Protein AF-A0A1F5H4Y9-F1 (afdb_monomer_lite)

Structure (mmCIF, N/CA/C/O backbone):
data_AF-A0A1F5H4Y9-F1
#
_entry.id   AF-A0A1F5H4Y9-F1
#
loop_
_atom_site.group_PDB
_atom_site.id
_atom_site.type_symbol
_atom_site.label_atom_id
_atom_site.label_alt_id
_atom_site.label_comp_id
_atom_site.label_asym_id
_atom_site.label_entity_id
_atom_site.label_seq_id
_atom_site.pdbx_PDB_ins_code
_atom_site.Cartn_x
_atom_site.Cartn_y
_atom_site.Cartn_z
_atom_site.occupancy
_atom_site.B_iso_or_equiv
_atom_site.auth_seq_id
_atom_site.auth_comp_id
_atom_site.auth_asym_id
_atom_site.auth_atom_id
_atom_site.pdbx_PDB_model_num
ATOM 1 N N . MET A 1 1 ? 27.893 7.176 -28.053 1.00 35.03 1 MET A N 1
ATOM 2 C CA . MET A 1 1 ? 26.696 6.355 -28.335 1.00 35.03 1 MET A CA 1
ATOM 3 C C . MET A 1 1 ? 25.864 6.287 -27.071 1.00 35.03 1 MET A C 1
ATOM 5 O O . MET A 1 1 ? 26.331 5.726 -26.088 1.00 35.03 1 MET A O 1
ATOM 9 N N . VAL A 1 2 ? 24.684 6.908 -27.063 1.00 38.12 2 VAL A N 1
ATOM 10 C CA . VAL A 1 2 ? 23.712 6.712 -25.980 1.00 38.12 2 VAL A CA 1
ATOM 11 C C . VAL A 1 2 ? 23.240 5.266 -26.112 1.00 38.12 2 VAL A C 1
ATOM 13 O O . VAL A 1 2 ? 22.696 4.911 -27.152 1.00 38.12 2 VAL A O 1
ATOM 16 N N . LYS A 1 3 ? 23.533 4.402 -25.132 1.00 47.12 3 LYS A N 1
ATOM 17 C CA . LYS A 1 3 ? 22.944 3.057 -25.096 1.00 47.12 3 LYS A CA 1
ATOM 18 C C . LYS A 1 3 ? 21.433 3.261 -25.026 1.00 47.12 3 LYS A C 1
ATOM 20 O O . LYS A 1 3 ? 20.948 3.760 -24.011 1.00 47.12 3 LYS A O 1
ATOM 25 N N . GLU A 1 4 ? 20.717 2.957 -26.107 1.00 47.41 4 GLU A N 1
ATOM 26 C CA . GLU A 1 4 ? 19.258 2.951 -26.091 1.00 47.41 4 GLU A CA 1
ATOM 27 C C . GLU A 1 4 ? 18.818 2.116 -24.892 1.00 47.41 4 GLU A C 1
ATOM 29 O O . GLU A 1 4 ? 19.220 0.963 -24.723 1.00 47.41 4 GLU A O 1
ATOM 34 N N . THR A 1 5 ? 18.077 2.746 -23.986 1.00 57.75 5 THR A N 1
ATOM 35 C CA . THR A 1 5 ? 17.540 2.046 -22.827 1.00 57.75 5 THR A CA 1
ATOM 36 C C . THR A 1 5 ? 16.576 1.003 -23.374 1.00 57.75 5 THR A C 1
ATOM 38 O O . THR A 1 5 ? 15.599 1.372 -24.023 1.00 57.75 5 THR A O 1
ATOM 41 N N . ALA A 1 6 ? 16.887 -0.284 -23.180 1.00 70.50 6 ALA A N 1
ATOM 42 C CA . ALA A 1 6 ? 16.121 -1.378 -23.768 1.00 70.50 6 ALA A CA 1
ATOM 43 C C . ALA A 1 6 ? 14.615 -1.181 -23.487 1.00 70.50 6 ALA A C 1
ATOM 45 O O . ALA A 1 6 ? 14.268 -0.835 -22.354 1.00 70.50 6 ALA A O 1
ATOM 46 N N . PRO A 1 7 ? 13.709 -1.406 -24.460 1.00 74.25 7 PRO A N 1
ATOM 47 C CA . PRO A 1 7 ? 12.269 -1.158 -24.306 1.00 74.25 7 PRO A CA 1
ATOM 48 C C . PRO A 1 7 ? 11.653 -1.743 -23.024 1.00 74.25 7 PRO A C 1
ATOM 50 O O . PRO A 1 7 ? 10.767 -1.143 -22.420 1.00 74.25 7 PRO A O 1
ATOM 53 N N . GLN A 1 8 ? 12.182 -2.873 -22.552 1.00 72.44 8 GLN A N 1
ATOM 54 C CA . GLN A 1 8 ? 11.791 -3.512 -21.293 1.00 72.44 8 GLN A CA 1
ATOM 55 C C . GLN A 1 8 ? 12.111 -2.658 -20.054 1.00 72.44 8 GLN A C 1
ATOM 57 O O . GLN A 1 8 ? 11.299 -2.573 -19.138 1.00 72.44 8 GLN A O 1
ATOM 62 N N . VAL A 1 9 ? 13.256 -1.970 -20.026 1.00 75.38 9 VAL A N 1
ATOM 63 C CA . VAL A 1 9 ? 13.649 -1.074 -18.923 1.00 75.38 9 VAL A CA 1
ATOM 64 C C . VAL A 1 9 ? 12.772 0.179 -18.895 1.00 75.38 9 VAL A C 1
ATOM 66 O O . VAL A 1 9 ? 12.435 0.671 -17.814 1.00 75.38 9 VAL A O 1
ATOM 69 N N . LEU A 1 10 ? 12.377 0.693 -20.065 1.00 79.19 10 LEU A N 1
ATOM 70 C CA . LEU A 1 10 ? 11.441 1.818 -20.169 1.00 79.19 10 LEU A CA 1
ATOM 71 C C . LEU A 1 10 ? 10.056 1.436 -19.639 1.00 79.19 10 LEU A C 1
ATOM 73 O O . LEU A 1 10 ? 9.471 2.185 -18.857 1.00 79.19 10 LEU A O 1
ATOM 77 N N . GLU A 1 11 ? 9.571 0.252 -20.004 1.00 84.19 11 GLU A N 1
ATOM 78 C CA . GLU A 1 11 ? 8.288 -0.265 -19.529 1.00 84.19 11 GLU A CA 1
ATOM 79 C C . GLU A 1 11 ? 8.300 -0.538 -18.016 1.00 84.19 11 GLU A C 1
ATOM 81 O O . GLU A 1 11 ? 7.405 -0.086 -17.302 1.00 84.19 11 GLU A O 1
ATOM 86 N N . LEU A 1 12 ? 9.353 -1.171 -17.487 1.00 82.31 12 LEU A N 1
ATOM 87 C CA . LEU A 1 12 ? 9.530 -1.350 -16.039 1.00 82.31 12 LEU A CA 1
ATOM 88 C C . LEU A 1 12 ? 9.569 -0.007 -15.301 1.00 82.31 12 LEU A C 1
ATOM 90 O O . LEU A 1 12 ? 8.911 0.161 -14.274 1.00 82.31 12 LEU A O 1
ATOM 94 N N . SER A 1 13 ? 10.278 0.982 -15.854 1.00 82.88 13 SER A N 1
ATOM 95 C CA . SER A 1 13 ? 10.327 2.337 -15.290 1.00 82.88 13 SER A CA 1
ATOM 96 C C . SER A 1 13 ? 8.949 3.006 -15.288 1.00 82.88 13 SER A C 1
ATOM 98 O O . SER A 1 13 ? 8.609 3.717 -14.341 1.00 82.88 13 SER A O 1
ATOM 100 N N . ARG A 1 14 ? 8.137 2.793 -16.331 1.00 87.56 14 ARG A N 1
ATOM 101 C CA . ARG A 1 14 ? 6.766 3.314 -16.398 1.00 87.56 14 ARG A CA 1
ATOM 102 C C . ARG A 1 14 ? 5.885 2.680 -15.324 1.00 87.56 14 ARG A C 1
ATOM 104 O O . ARG A 1 14 ? 5.224 3.411 -14.589 1.00 87.56 14 ARG A O 1
ATOM 111 N N . ARG A 1 15 ? 5.902 1.351 -15.203 1.00 90.19 15 ARG A N 1
ATOM 112 C CA . ARG A 1 15 ? 5.131 0.624 -14.180 1.00 90.19 15 ARG A CA 1
ATOM 113 C C . ARG A 1 15 ? 5.527 1.049 -12.773 1.00 90.19 15 ARG A C 1
ATOM 115 O O . ARG A 1 15 ? 4.648 1.295 -11.956 1.00 90.19 15 ARG A O 1
ATOM 122 N N . HIS A 1 16 ? 6.825 1.228 -12.523 1.00 88.19 16 HIS A N 1
ATOM 123 C CA . HIS A 1 16 ? 7.332 1.732 -11.246 1.00 88.19 16 HIS A CA 1
ATOM 124 C C . HIS A 1 16 ? 6.687 3.072 -10.879 1.00 88.19 16 HIS A C 1
ATOM 126 O O . HIS A 1 16 ? 6.111 3.203 -9.804 1.00 88.19 16 HIS A O 1
ATOM 132 N N . LYS A 1 17 ? 6.693 4.044 -11.800 1.00 88.50 17 LYS A N 1
ATOM 133 C CA . LYS A 1 17 ? 6.096 5.368 -11.561 1.00 88.50 17 LYS A CA 1
ATOM 134 C C . LYS A 1 17 ? 4.589 5.317 -11.299 1.00 88.50 17 LYS A C 1
ATOM 136 O O . LYS A 1 17 ? 4.088 6.080 -10.475 1.00 88.50 17 LYS A O 1
ATOM 141 N N . ILE A 1 18 ? 3.863 4.437 -11.988 1.00 92.69 18 ILE A N 1
ATOM 142 C CA . ILE A 1 18 ? 2.423 4.248 -11.754 1.00 92.69 18 ILE A CA 1
ATOM 143 C C . ILE A 1 18 ? 2.189 3.636 -10.364 1.00 92.69 18 ILE A C 1
ATOM 145 O O . ILE A 1 18 ? 1.307 4.091 -9.640 1.00 92.69 18 ILE A O 1
ATOM 149 N N . SER A 1 19 ? 3.014 2.677 -9.941 1.00 90.19 19 SER A N 1
ATOM 150 C CA . SER A 1 19 ? 2.947 2.105 -8.590 1.00 90.19 19 SER A CA 1
ATOM 151 C C . SER A 1 19 ? 3.276 3.134 -7.506 1.00 90.19 19 SER A C 1
ATOM 153 O O . SER A 1 19 ? 2.554 3.223 -6.516 1.00 90.19 19 SER A O 1
ATOM 155 N N . GLU A 1 20 ? 4.290 3.986 -7.703 1.00 89.31 20 GLU A N 1
ATOM 156 C CA . GLU A 1 20 ? 4.573 5.113 -6.797 1.00 89.31 20 GLU A CA 1
ATOM 157 C C . GLU A 1 20 ? 3.366 6.042 -6.661 1.00 89.31 20 GLU A C 1
ATOM 159 O O . GLU A 1 20 ? 3.024 6.484 -5.561 1.00 89.31 20 GLU A O 1
ATOM 164 N N . TYR A 1 21 ? 2.713 6.344 -7.785 1.00 93.06 21 TYR A N 1
ATOM 165 C CA . TYR A 1 21 ? 1.508 7.158 -7.807 1.00 93.06 21 TYR A CA 1
ATOM 166 C C . TYR A 1 21 ? 0.359 6.494 -7.039 1.00 93.06 21 TYR A C 1
ATOM 168 O O . TYR A 1 21 ? -0.275 7.140 -6.203 1.00 93.06 21 TYR A O 1
ATOM 176 N N . ALA A 1 22 ? 0.128 5.200 -7.260 1.00 91.94 22 ALA A N 1
ATOM 177 C CA . ALA A 1 22 ? -0.919 4.436 -6.592 1.00 91.94 22 ALA A CA 1
ATOM 178 C C . ALA A 1 22 ? -0.716 4.389 -5.068 1.00 91.94 22 ALA A C 1
ATOM 180 O O . ALA A 1 22 ? -1.654 4.660 -4.315 1.00 91.94 22 ALA A O 1
ATOM 181 N N . VAL A 1 23 ? 0.523 4.173 -4.603 1.00 89.56 23 VAL A N 1
ATOM 182 C CA . VAL A 1 23 ? 0.885 4.242 -3.175 1.00 89.56 23 VAL A CA 1
ATOM 183 C C . VAL A 1 23 ? 0.588 5.626 -2.598 1.00 89.56 23 VAL A C 1
ATOM 185 O O . VAL A 1 23 ? -0.027 5.735 -1.535 1.00 89.56 23 VAL A O 1
ATOM 188 N N . LYS A 1 24 ? 0.990 6.701 -3.290 1.00 89.81 24 LYS A N 1
ATOM 189 C CA . LYS A 1 24 ? 0.729 8.084 -2.849 1.00 89.81 24 LYS A CA 1
ATOM 190 C C . LYS A 1 24 ? -0.769 8.385 -2.785 1.00 89.81 24 LYS A C 1
ATOM 192 O O . LYS A 1 24 ? -1.221 9.019 -1.831 1.00 89.81 24 LYS A O 1
ATOM 197 N N . SER A 1 25 ? -1.533 7.909 -3.765 1.00 91.12 25 SER A N 1
ATOM 198 C CA . SER A 1 25 ? -2.986 8.069 -3.824 1.00 91.12 25 SER A CA 1
ATOM 199 C C . SER A 1 25 ? -3.680 7.341 -2.669 1.00 91.12 25 SER A C 1
ATOM 201 O O . SER A 1 25 ? -4.428 7.963 -1.912 1.00 91.12 25 SER A O 1
ATOM 203 N N . ALA A 1 26 ? -3.356 6.064 -2.443 1.00 88.75 26 ALA A N 1
ATOM 204 C CA . ALA A 1 26 ? -3.896 5.288 -1.328 1.00 88.75 26 ALA A CA 1
ATOM 205 C C . ALA A 1 26 ? -3.507 5.894 0.034 1.00 88.75 26 ALA A C 1
ATOM 207 O O . ALA A 1 26 ? -4.360 6.071 0.905 1.00 88.75 26 ALA A O 1
ATOM 208 N N . ARG A 1 27 ? -2.250 6.340 0.189 1.00 87.44 27 ARG A N 1
ATOM 209 C CA . ARG A 1 27 ? -1.792 7.092 1.370 1.00 87.44 27 ARG A CA 1
ATOM 210 C C . ARG A 1 27 ? -2.647 8.335 1.608 1.00 87.44 27 ARG A C 1
ATOM 212 O O . ARG A 1 27 ? -3.065 8.581 2.735 1.00 87.44 27 ARG A O 1
ATOM 219 N N . LYS A 1 28 ? -2.925 9.122 0.566 1.00 89.00 28 LYS A N 1
ATOM 220 C CA . LYS A 1 28 ? -3.759 10.328 0.672 1.00 89.00 28 LYS A CA 1
ATOM 221 C C . LYS A 1 28 ? -5.186 9.995 1.119 1.00 89.00 28 LYS A C 1
ATOM 223 O O . LYS A 1 28 ? -5.716 10.700 1.973 1.00 89.00 28 LYS A O 1
ATOM 228 N N . ARG A 1 29 ? -5.782 8.910 0.608 1.00 87.38 29 ARG A N 1
ATOM 229 C CA . ARG A 1 29 ? -7.109 8.435 1.047 1.00 87.38 29 ARG A CA 1
ATOM 230 C C . ARG A 1 29 ? -7.125 8.058 2.532 1.00 87.38 29 ARG A C 1
ATOM 232 O O . ARG A 1 29 ? -8.021 8.486 3.249 1.00 87.38 29 ARG A O 1
ATOM 239 N N . ILE A 1 30 ? -6.099 7.352 3.014 1.00 84.50 30 ILE A N 1
ATOM 240 C CA . ILE A 1 30 ? -5.933 7.030 4.445 1.00 84.50 30 ILE A CA 1
ATOM 241 C C . ILE A 1 30 ? -5.859 8.301 5.299 1.00 84.50 30 ILE A C 1
ATOM 243 O O . ILE A 1 30 ? -6.528 8.405 6.325 1.00 84.50 30 ILE A O 1
ATOM 247 N N . LEU A 1 31 ? -5.047 9.275 4.881 1.00 84.44 31 LEU A N 1
ATOM 248 C CA . LEU A 1 31 ? -4.860 10.521 5.628 1.00 84.44 31 LEU A CA 1
ATOM 249 C C . LEU A 1 31 ? -6.145 11.351 5.711 1.00 84.44 31 LEU A C 1
ATOM 251 O O . LEU A 1 31 ? -6.408 11.954 6.751 1.00 84.44 31 LEU A O 1
ATOM 255 N N . ASN A 1 32 ? -6.933 11.355 4.637 1.00 86.44 32 ASN A N 1
ATOM 256 C CA . ASN A 1 32 ? -8.175 12.115 4.549 1.00 86.44 32 ASN A CA 1
ATOM 257 C C . ASN A 1 32 ? -9.372 11.411 5.207 1.00 86.44 32 ASN A C 1
ATOM 259 O O . ASN A 1 32 ? -10.380 12.065 5.459 1.00 86.44 32 ASN A O 1
ATOM 263 N N . GLY A 1 33 ? -9.259 10.115 5.512 1.00 78.31 33 GLY A N 1
ATOM 264 C CA . GLY A 1 33 ? -10.391 9.294 5.931 1.00 78.31 33 GLY A CA 1
ATOM 265 C C . GLY A 1 33 ? -11.276 8.912 4.741 1.00 78.31 33 GLY A C 1
ATOM 266 O O . GLY A 1 33 ? -11.486 9.693 3.815 1.00 78.31 33 GLY A O 1
ATOM 267 N N . THR A 1 34 ? -11.763 7.677 4.741 1.00 78.06 34 THR A N 1
ATOM 268 C CA . THR A 1 34 ? -12.572 7.093 3.664 1.00 78.06 34 THR A CA 1
ATOM 269 C C . THR A 1 34 ? -13.629 6.170 4.255 1.00 78.06 34 THR A C 1
ATOM 271 O O . THR A 1 34 ? -13.392 5.575 5.309 1.00 78.06 34 THR A O 1
ATOM 274 N N . ASP A 1 35 ? -14.763 6.044 3.564 1.00 76.38 35 ASP A N 1
ATOM 275 C CA . ASP A 1 35 ? -15.892 5.196 3.965 1.00 76.38 35 ASP A CA 1
ATOM 276 C C . ASP A 1 35 ? -15.586 3.693 3.841 1.00 76.38 35 ASP A C 1
ATOM 278 O O . ASP A 1 35 ? -16.244 2.875 4.482 1.00 76.38 35 ASP A O 1
ATOM 282 N N . GLU A 1 36 ? -14.525 3.320 3.109 1.00 84.94 36 GLU A N 1
ATOM 283 C CA . GLU A 1 36 ? -14.027 1.940 3.022 1.00 84.94 36 GLU A CA 1
ATOM 284 C C . GLU A 1 36 ? -12.586 1.797 3.564 1.00 84.94 36 GLU A C 1
ATOM 286 O O . GLU A 1 36 ? -11.635 1.598 2.792 1.00 84.94 36 GLU A O 1
ATOM 291 N N . PRO A 1 37 ? -12.387 1.886 4.899 1.00 80.00 37 PRO A N 1
ATOM 292 C CA . PRO A 1 37 ? -11.073 1.818 5.542 1.00 80.00 37 PRO A CA 1
ATOM 293 C C . PRO A 1 37 ? -10.248 0.595 5.148 1.00 80.00 37 PRO A C 1
ATOM 295 O O . PRO A 1 37 ? -9.079 0.727 4.795 1.00 80.00 37 PRO A O 1
ATOM 298 N N . LEU A 1 38 ? -10.865 -0.590 5.186 1.00 80.75 38 LEU A N 1
ATOM 299 C CA . LEU A 1 38 ? -10.186 -1.857 4.923 1.00 80.75 38 LEU A CA 1
ATOM 300 C C . LEU A 1 38 ? -9.738 -1.962 3.462 1.00 80.75 38 LEU A C 1
ATOM 302 O O . LEU A 1 38 ? -8.590 -2.308 3.198 1.00 80.75 38 LEU A O 1
ATOM 306 N N . ARG A 1 39 ? -10.608 -1.605 2.508 1.00 84.38 39 ARG A N 1
ATOM 307 C CA . ARG A 1 39 ? -10.275 -1.660 1.080 1.00 84.38 39 ARG A CA 1
ATOM 308 C C . ARG A 1 39 ? -9.149 -0.695 0.727 1.00 84.38 39 ARG A C 1
ATOM 310 O O . ARG A 1 39 ? -8.154 -1.106 0.141 1.00 84.38 39 ARG A O 1
ATOM 317 N N . THR A 1 40 ? -9.265 0.563 1.153 1.00 84.31 40 THR A N 1
ATOM 318 C CA . THR A 1 40 ? -8.233 1.583 0.904 1.00 84.31 40 THR A CA 1
ATOM 319 C C . THR A 1 40 ? -6.877 1.172 1.466 1.00 84.31 40 THR A C 1
ATOM 321 O O . THR A 1 40 ? -5.821 1.521 0.934 1.00 84.31 40 THR A O 1
ATOM 324 N N . LEU A 1 41 ? -6.901 0.439 2.566 1.00 81.06 41 LEU A N 1
ATOM 325 C CA . LEU A 1 41 ? -5.696 -0.010 3.204 1.00 81.06 41 LEU A CA 1
ATOM 326 C C . LEU A 1 41 ? -5.064 -1.226 2.514 1.00 81.06 41 LEU A C 1
ATOM 328 O O . LEU A 1 41 ? -3.846 -1.261 2.339 1.00 81.06 41 LEU A O 1
ATOM 332 N N . LEU A 1 42 ? -5.879 -2.183 2.075 1.00 81.38 42 LEU A N 1
ATOM 333 C CA . LEU A 1 42 ? -5.415 -3.287 1.239 1.00 81.38 42 LEU A CA 1
ATOM 334 C C . LEU A 1 42 ? -4.796 -2.772 -0.063 1.00 81.38 42 LEU A C 1
ATOM 336 O O . LEU A 1 42 ? -3.721 -3.235 -0.437 1.00 81.38 42 LEU A O 1
ATOM 340 N N . ASP A 1 43 ? -5.404 -1.757 -0.690 1.00 84.88 43 ASP A N 1
ATOM 341 C CA . ASP A 1 43 ? -4.825 -1.065 -1.845 1.00 84.88 43 ASP A CA 1
ATOM 342 C C . ASP A 1 43 ? -3.422 -0.527 -1.520 1.00 84.88 43 ASP A C 1
ATOM 344 O O . ASP A 1 43 ? -2.476 -0.747 -2.274 1.00 84.88 43 ASP A O 1
ATOM 348 N N . TYR A 1 44 ? -3.263 0.163 -0.385 1.00 86.12 44 TYR A N 1
ATOM 349 C CA . TYR A 1 44 ? -1.974 0.721 0.023 1.00 86.12 44 TYR A CA 1
ATOM 350 C C . TYR A 1 44 ? -0.892 -0.357 0.169 1.00 86.12 44 TYR A C 1
ATOM 352 O O . TYR A 1 44 ? 0.189 -0.212 -0.408 1.00 86.12 44 TYR A O 1
ATOM 360 N N . LEU A 1 45 ? -1.177 -1.430 0.914 1.00 80.06 45 LEU A N 1
ATOM 361 C CA . LEU A 1 45 ? -0.230 -2.527 1.136 1.00 80.06 45 LEU A CA 1
ATOM 362 C C . LEU A 1 45 ? 0.129 -3.225 -0.178 1.00 80.06 45 LEU A C 1
ATOM 364 O O . LEU A 1 45 ? 1.307 -3.439 -0.472 1.00 80.06 45 LEU A O 1
ATOM 368 N N . PHE A 1 46 ? -0.883 -3.510 -0.998 1.00 82.69 46 PHE A N 1
ATOM 369 C CA . PHE A 1 46 ? -0.703 -4.135 -2.299 1.00 82.69 46 PHE A CA 1
ATOM 370 C C . PHE A 1 46 ? 0.182 -3.284 -3.217 1.00 82.69 46 PHE A C 1
ATOM 372 O O . PHE A 1 46 ? 1.195 -3.767 -3.725 1.00 82.69 46 PHE A O 1
ATOM 379 N N . TYR A 1 47 ? -0.129 -1.995 -3.380 1.00 86.25 47 TYR A N 1
ATOM 380 C CA . TYR A 1 47 ? 0.652 -1.096 -4.232 1.00 86.25 47 TYR A CA 1
ATOM 381 C C . TYR A 1 47 ? 2.080 -0.897 -3.727 1.00 86.25 47 TYR A C 1
ATOM 383 O O . TYR A 1 47 ? 3.002 -0.774 -4.537 1.00 86.25 47 TYR A O 1
ATOM 391 N N . ARG A 1 48 ? 2.289 -0.904 -2.406 1.00 81.19 48 ARG A N 1
ATOM 392 C CA . ARG A 1 48 ? 3.619 -0.764 -1.807 1.00 81.19 48 ARG A CA 1
ATOM 393 C C . ARG A 1 48 ? 4.515 -1.956 -2.128 1.00 81.19 48 ARG A C 1
ATOM 395 O O . ARG A 1 48 ? 5.670 -1.752 -2.497 1.00 81.19 48 ARG A O 1
ATOM 402 N N . LEU A 1 49 ? 3.986 -3.178 -2.070 1.00 76.56 49 LEU A N 1
ATOM 403 C CA . LEU A 1 49 ? 4.752 -4.356 -2.477 1.00 76.56 49 LEU A CA 1
ATOM 404 C C . LEU A 1 49 ? 5.024 -4.363 -3.980 1.00 76.56 49 LEU A C 1
ATOM 406 O O . LEU A 1 49 ? 6.136 -4.673 -4.404 1.00 76.56 49 LEU A O 1
ATOM 410 N N . GLN A 1 50 ? 4.031 -4.015 -4.799 1.00 81.81 50 GLN A N 1
ATOM 411 C CA . GLN A 1 50 ? 4.246 -3.959 -6.245 1.00 81.81 50 GLN A CA 1
ATOM 412 C C . GLN A 1 50 ? 5.333 -2.947 -6.610 1.00 81.81 50 GLN A C 1
ATOM 414 O O . GLN A 1 50 ? 6.184 -3.229 -7.453 1.00 81.81 50 GLN A O 1
ATOM 419 N N . LEU A 1 51 ? 5.354 -1.797 -5.932 1.00 83.69 51 LEU A N 1
ATOM 420 C CA . LEU A 1 51 ? 6.428 -0.821 -6.060 1.00 83.69 51 LEU A CA 1
ATOM 421 C C . LEU A 1 51 ? 7.793 -1.428 -5.697 1.00 83.69 51 LEU A C 1
ATOM 423 O O . LEU A 1 51 ? 8.733 -1.302 -6.479 1.00 83.69 51 LEU A O 1
ATOM 427 N N . TYR A 1 52 ? 7.882 -2.134 -4.566 1.00 77.69 52 TYR A N 1
ATOM 428 C CA . TYR A 1 52 ? 9.100 -2.827 -4.135 1.00 77.69 52 TYR A CA 1
ATOM 429 C C . TYR A 1 52 ? 9.605 -3.840 -5.178 1.00 77.69 52 TYR A C 1
ATOM 431 O O . TYR A 1 52 ? 10.759 -3.786 -5.611 1.00 77.69 52 TYR A O 1
ATOM 439 N N . SER A 1 53 ? 8.725 -4.736 -5.633 1.00 78.06 53 SER A N 1
ATOM 440 C CA . SER A 1 53 ? 9.051 -5.770 -6.622 1.00 78.06 53 SER A CA 1
ATOM 441 C C . SER A 1 53 ? 9.569 -5.163 -7.929 1.00 78.06 53 SER A C 1
ATOM 443 O O . SER A 1 53 ? 10.585 -5.603 -8.474 1.00 78.06 53 SER A O 1
ATOM 445 N N . LEU A 1 54 ? 8.924 -4.093 -8.403 1.00 81.81 54 LEU A N 1
ATOM 446 C CA . LEU A 1 54 ? 9.356 -3.375 -9.600 1.00 81.81 54 LEU A CA 1
ATOM 447 C C . LEU A 1 54 ? 10.688 -2.647 -9.408 1.00 81.81 54 LEU A C 1
ATOM 449 O O . LEU A 1 54 ? 11.493 -2.638 -10.336 1.00 81.81 54 LEU A O 1
ATOM 453 N N . ALA A 1 55 ? 10.947 -2.060 -8.237 1.00 77.69 55 ALA A N 1
ATOM 454 C CA . ALA A 1 55 ? 12.226 -1.416 -7.938 1.00 77.69 55 ALA A CA 1
ATOM 455 C C . ALA A 1 55 ? 13.382 -2.427 -7.999 1.00 77.69 55 ALA A C 1
ATOM 457 O O . ALA A 1 55 ? 14.394 -2.166 -8.652 1.00 77.69 55 ALA A O 1
ATOM 458 N N . LYS A 1 56 ? 13.196 -3.626 -7.427 1.00 76.56 56 LYS A N 1
ATOM 459 C CA . LYS A 1 56 ? 14.168 -4.731 -7.496 1.00 76.56 56 LYS A CA 1
ATOM 460 C C . LYS A 1 56 ? 14.440 -5.166 -8.938 1.00 76.56 56 LYS A C 1
ATOM 462 O O . LYS A 1 56 ? 15.599 -5.240 -9.346 1.00 76.56 56 LYS A O 1
ATOM 467 N N . GLN A 1 57 ? 13.387 -5.397 -9.726 1.00 77.56 57 GLN A N 1
ATOM 468 C CA . GLN A 1 57 ? 13.512 -5.743 -11.150 1.00 77.56 57 GLN A CA 1
ATOM 469 C C . GLN A 1 57 ? 14.220 -4.638 -11.943 1.00 77.56 57 GLN A C 1
ATOM 471 O O . GLN A 1 57 ? 15.062 -4.920 -12.794 1.00 77.56 57 GLN A O 1
ATOM 476 N N . LEU A 1 58 ? 13.918 -3.371 -11.650 1.00 74.19 58 LEU A N 1
ATOM 477 C CA . LEU A 1 58 ? 14.535 -2.230 -12.315 1.00 74.19 58 LEU A CA 1
ATOM 478 C C . LEU A 1 58 ? 16.019 -2.081 -11.954 1.00 74.19 58 LEU A C 1
ATOM 480 O O . LEU A 1 58 ? 16.820 -1.803 -12.844 1.00 74.19 58 LEU A O 1
ATOM 484 N N . GLY A 1 59 ? 16.392 -2.292 -10.689 1.00 74.75 59 GLY A N 1
ATOM 485 C CA . GLY A 1 59 ? 17.786 -2.305 -10.235 1.00 74.75 59 GLY A CA 1
ATOM 486 C C . GLY A 1 59 ? 18.597 -3.415 -10.907 1.00 74.75 59 GLY A C 1
ATOM 487 O O . GLY A 1 59 ? 19.666 -3.150 -11.456 1.00 74.75 59 GLY A O 1
ATOM 488 N N . GLN A 1 60 ? 18.037 -4.630 -10.979 1.00 75.31 60 GLN A N 1
ATOM 489 C CA . GLN A 1 60 ? 18.626 -5.751 -11.724 1.00 75.31 60 GLN A CA 1
ATOM 490 C C . GLN A 1 60 ? 18.794 -5.422 -13.213 1.00 75.31 60 GLN A C 1
ATOM 492 O O . GLN A 1 60 ? 19.859 -5.655 -13.779 1.00 75.31 60 GLN A O 1
ATOM 497 N N . ALA A 1 61 ? 17.774 -4.834 -13.843 1.00 71.75 61 ALA A N 1
ATOM 498 C CA . ALA A 1 61 ? 17.804 -4.496 -15.264 1.00 71.75 61 ALA A CA 1
ATOM 499 C C . ALA A 1 61 ? 18.736 -3.313 -15.601 1.00 71.75 61 ALA A C 1
ATOM 501 O O . ALA A 1 61 ? 19.181 -3.192 -16.742 1.00 71.75 61 ALA A O 1
ATOM 502 N N . LYS A 1 62 ? 19.034 -2.437 -14.629 1.00 70.38 62 LYS A N 1
ATOM 503 C CA . LYS A 1 62 ? 19.961 -1.298 -14.771 1.00 70.38 62 LYS A CA 1
ATOM 5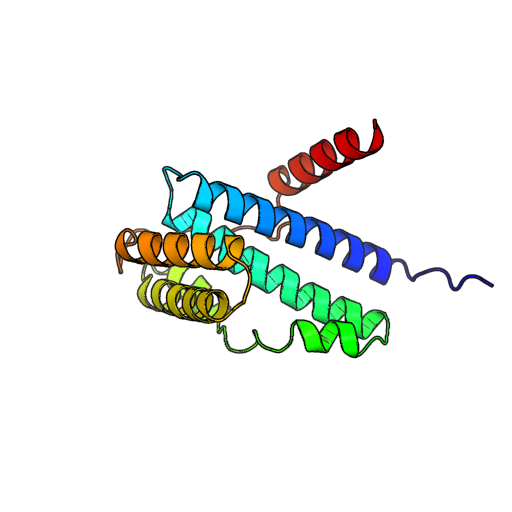04 C C . LYS A 1 62 ? 21.383 -1.582 -14.273 1.00 70.38 62 LYS A C 1
ATOM 506 O O . LYS A 1 62 ? 22.241 -0.716 -14.428 1.00 70.38 62 LYS A O 1
ATOM 511 N N . SER A 1 63 ? 21.638 -2.764 -13.708 1.00 67.12 63 SER A N 1
ATOM 512 C CA . SER A 1 63 ? 22.901 -3.120 -13.044 1.00 67.12 63 SER A CA 1
ATOM 513 C C . SER A 1 63 ? 23.279 -2.181 -11.886 1.00 67.12 63 SER A C 1
ATOM 515 O O . SER A 1 63 ? 24.465 -1.984 -11.624 1.00 67.12 63 SER A O 1
ATOM 517 N N . ASP A 1 64 ? 22.291 -1.591 -11.203 1.00 58.00 64 ASP A N 1
ATOM 518 C CA . ASP A 1 64 ? 22.512 -0.692 -10.064 1.00 58.00 64 ASP A CA 1
ATOM 519 C C . ASP A 1 64 ? 22.173 -1.413 -8.745 1.00 58.00 64 ASP A C 1
ATOM 521 O O . ASP A 1 64 ? 20.990 -1.599 -8.429 1.00 58.00 64 ASP A O 1
ATOM 525 N N . PRO A 1 65 ? 23.183 -1.842 -7.965 1.00 52.03 65 PRO A N 1
ATOM 526 C CA . PRO A 1 65 ? 22.960 -2.536 -6.703 1.00 52.03 65 PRO A CA 1
ATOM 527 C C . PRO A 1 65 ? 22.370 -1.624 -5.615 1.00 52.03 65 PRO A C 1
ATOM 529 O O . PRO A 1 65 ? 21.697 -2.127 -4.719 1.00 52.03 65 PRO A O 1
ATOM 532 N N . ASN A 1 66 ? 22.539 -0.298 -5.693 1.00 51.47 66 ASN A N 1
ATOM 533 C CA . ASN A 1 66 ? 22.048 0.627 -4.665 1.00 51.47 66 ASN A CA 1
ATOM 534 C C . ASN A 1 66 ? 20.524 0.816 -4.726 1.00 51.47 66 ASN A C 1
ATOM 536 O O . ASN A 1 66 ? 19.890 0.974 -3.684 1.00 51.47 66 ASN A O 1
ATOM 540 N N . ILE A 1 67 ? 19.923 0.706 -5.919 1.00 54.28 67 ILE A N 1
ATOM 541 C CA . ILE A 1 67 ? 18.458 0.724 -6.100 1.00 54.28 67 ILE A CA 1
ATOM 542 C C . ILE A 1 67 ? 17.800 -0.487 -5.421 1.00 54.28 67 ILE A C 1
ATOM 544 O O . ILE A 1 67 ? 16.663 -0.396 -4.976 1.00 54.28 67 ILE A O 1
ATOM 548 N N . ALA A 1 68 ? 18.494 -1.623 -5.309 1.00 47.91 68 ALA A N 1
ATOM 549 C CA . ALA A 1 68 ? 17.967 -2.787 -4.598 1.00 47.91 68 ALA A CA 1
ATOM 550 C C . ALA A 1 68 ? 18.076 -2.629 -3.068 1.00 47.91 68 ALA A C 1
ATOM 552 O O . ALA A 1 68 ? 17.161 -3.021 -2.346 1.00 47.91 68 ALA A O 1
ATOM 553 N N . TYR A 1 69 ? 19.163 -2.030 -2.565 1.00 42.06 69 TYR A N 1
ATOM 554 C CA . TYR A 1 69 ? 19.452 -1.936 -1.126 1.00 42.06 69 TYR A CA 1
ATOM 555 C C . TYR A 1 69 ? 18.542 -0.980 -0.339 1.00 42.06 69 TYR A C 1
ATOM 557 O O . TYR A 1 69 ? 18.185 -1.321 0.785 1.00 42.06 69 TYR A O 1
ATOM 565 N N . GLU A 1 70 ? 18.102 0.154 -0.902 1.00 48.16 70 GLU A N 1
ATOM 566 C CA . GLU A 1 70 ? 17.150 1.062 -0.214 1.00 48.16 70 GLU A CA 1
ATOM 567 C C . GLU A 1 70 ? 15.765 0.435 0.015 1.00 48.16 70 GLU A C 1
ATOM 569 O O . GLU A 1 70 ? 14.973 0.923 0.819 1.00 48.16 70 GLU A O 1
ATOM 574 N N . TYR A 1 71 ? 15.482 -0.663 -0.677 1.00 49.78 71 TYR A N 1
ATOM 575 C CA . TYR A 1 71 ? 14.171 -1.287 -0.730 1.00 49.78 71 TYR A CA 1
ATOM 576 C C . TYR A 1 71 ? 14.163 -2.661 -0.025 1.00 49.78 71 TYR A C 1
ATOM 578 O O . TYR A 1 71 ? 13.115 -3.093 0.453 1.00 49.78 71 TYR A O 1
ATOM 586 N N . LEU A 1 72 ? 15.319 -3.334 0.081 1.00 43.34 72 LEU A N 1
ATOM 587 C CA . LEU A 1 72 ? 15.498 -4.708 0.590 1.00 43.34 72 LEU A CA 1
ATOM 588 C C . LEU A 1 72 ? 15.055 -4.946 2.048 1.00 43.34 72 LEU A C 1
ATOM 590 O O . LEU A 1 72 ? 14.908 -6.098 2.448 1.00 43.34 72 LEU A O 1
ATOM 594 N N . SER A 1 73 ? 14.789 -3.907 2.848 1.00 45.81 73 SER A N 1
ATOM 595 C CA . SER A 1 73 ? 14.318 -4.075 4.234 1.00 45.81 73 SER A CA 1
ATOM 596 C C . SER A 1 73 ? 12.829 -4.435 4.364 1.00 45.81 73 SER A C 1
ATOM 598 O O . SER A 1 73 ? 12.334 -4.513 5.482 1.00 45.81 73 SER A O 1
ATOM 600 N N . LEU A 1 74 ? 12.107 -4.642 3.255 1.00 47.78 74 LEU A N 1
ATOM 601 C CA . LEU A 1 74 ? 10.667 -4.951 3.233 1.00 47.78 74 LEU A CA 1
ATOM 602 C C . LEU A 1 74 ? 10.346 -6.418 2.865 1.00 47.78 74 LEU A C 1
ATOM 604 O O . LEU A 1 74 ? 9.185 -6.748 2.638 1.00 47.78 74 LEU A O 1
ATOM 608 N N . GLU A 1 75 ? 11.340 -7.315 2.790 1.00 45.62 75 GLU A N 1
ATOM 609 C CA . GLU A 1 75 ? 11.141 -8.727 2.391 1.00 45.62 75 GLU A CA 1
ATOM 610 C C . GLU A 1 75 ? 10.428 -9.610 3.439 1.00 45.62 75 GLU A C 1
ATOM 612 O O . GLU A 1 75 ? 10.227 -10.796 3.192 1.00 45.62 75 GLU A O 1
ATOM 617 N N . SER A 1 76 ? 10.000 -9.069 4.585 1.00 47.72 76 SER A N 1
ATOM 618 C CA . SER A 1 76 ? 9.288 -9.839 5.619 1.00 47.72 76 SER A CA 1
ATOM 619 C C . SER A 1 76 ? 7.790 -10.033 5.360 1.00 47.72 76 SER A C 1
ATOM 621 O O . SER A 1 76 ? 7.142 -10.744 6.126 1.00 47.72 76 SER A O 1
ATOM 623 N N . ILE A 1 77 ? 7.228 -9.441 4.303 1.00 51.50 77 ILE A N 1
ATOM 624 C CA . ILE A 1 77 ? 5.784 -9.506 4.065 1.00 51.50 77 ILE A CA 1
ATOM 625 C C . ILE A 1 77 ? 5.435 -10.743 3.240 1.00 51.50 77 ILE A C 1
ATOM 627 O O . ILE A 1 77 ? 5.593 -10.747 2.016 1.00 51.50 77 ILE A O 1
ATOM 631 N N . ASP A 1 78 ? 4.862 -11.765 3.877 1.00 59.34 78 ASP A N 1
ATOM 632 C CA . ASP A 1 78 ? 4.137 -12.820 3.161 1.00 59.34 78 ASP A CA 1
ATOM 633 C C . ASP A 1 78 ? 2.771 -12.290 2.680 1.00 59.34 78 ASP A C 1
ATOM 635 O O . ASP A 1 78 ? 1.694 -12.698 3.117 1.00 59.34 78 ASP A O 1
ATOM 639 N N . LEU A 1 79 ? 2.823 -11.308 1.774 1.00 57.56 79 LEU A N 1
ATOM 640 C CA . LEU A 1 79 ? 1.647 -10.625 1.247 1.00 57.56 79 LEU A CA 1
ATOM 641 C C . LEU A 1 79 ? 0.792 -11.582 0.415 1.00 57.56 79 LEU A C 1
ATOM 643 O O . LEU A 1 79 ? -0.413 -11.398 0.324 1.00 57.56 79 LEU A O 1
ATOM 647 N N . ALA A 1 80 ? 1.392 -12.610 -0.190 1.00 57.22 80 ALA A N 1
ATOM 648 C CA . ALA A 1 80 ? 0.640 -13.644 -0.891 1.00 57.22 80 ALA A CA 1
ATOM 649 C C . ALA A 1 80 ? -0.309 -14.363 0.076 1.00 57.22 80 ALA A C 1
ATOM 651 O O . ALA A 1 80 ? -1.480 -14.565 -0.254 1.00 57.22 80 ALA A O 1
ATOM 652 N N . THR A 1 81 ? 0.164 -14.660 1.287 1.00 61.19 81 THR A N 1
ATOM 653 C CA . THR A 1 81 ? -0.667 -15.201 2.360 1.00 61.19 81 THR A CA 1
ATOM 654 C C . THR A 1 81 ? -1.651 -14.155 2.884 1.00 61.19 81 THR A C 1
ATOM 656 O O . THR A 1 81 ? -2.841 -14.435 2.881 1.00 61.19 81 THR A O 1
ATOM 659 N N . SER A 1 82 ? -1.247 -12.912 3.173 1.00 64.62 82 SER A N 1
ATOM 660 C CA . SER A 1 82 ? -2.188 -11.874 3.650 1.00 64.62 82 SER A CA 1
ATOM 661 C C . SER A 1 82 ? -3.295 -11.524 2.638 1.00 64.62 82 SER A C 1
ATOM 663 O O . SER A 1 82 ? -4.447 -11.315 3.014 1.00 64.62 82 SER A O 1
ATOM 665 N N . LEU A 1 83 ? -2.983 -11.496 1.340 1.00 65.31 83 LEU A N 1
ATOM 666 C CA . LEU A 1 83 ? -3.957 -11.281 0.263 1.00 65.31 83 LEU A CA 1
ATOM 667 C C . LEU A 1 83 ? -4.861 -12.507 0.076 1.00 65.31 83 LEU A C 1
ATOM 669 O O . LEU A 1 83 ? -6.059 -12.364 -0.167 1.00 65.31 83 LEU A O 1
ATOM 673 N N . LYS A 1 84 ? -4.328 -13.721 0.246 1.00 66.69 84 LYS A N 1
ATOM 674 C CA . LYS A 1 84 ? -5.139 -14.943 0.296 1.00 66.69 84 LYS A CA 1
ATOM 675 C C . LYS A 1 84 ? -6.080 -14.929 1.505 1.00 66.69 84 LYS A C 1
ATOM 677 O O . LYS A 1 84 ? -7.249 -15.270 1.358 1.00 66.69 84 LYS A O 1
ATOM 682 N N . THR A 1 85 ? -5.618 -14.472 2.659 1.00 71.06 85 THR A N 1
ATOM 683 C CA . THR A 1 85 ? -6.402 -14.293 3.888 1.00 71.06 85 THR A CA 1
ATOM 684 C C . THR A 1 85 ? -7.526 -13.263 3.663 1.00 71.06 85 THR A C 1
ATOM 686 O O . THR A 1 85 ? -8.686 -13.526 3.979 1.00 71.06 85 THR A O 1
ATOM 689 N N . ALA A 1 86 ? -7.273 -12.195 2.892 1.00 72.50 86 ALA A N 1
ATOM 690 C CA . ALA A 1 86 ? -8.327 -11.269 2.450 1.00 72.50 86 ALA A CA 1
ATOM 691 C C . ALA A 1 86 ? -9.463 -11.948 1.655 1.00 72.50 86 ALA A C 1
ATOM 693 O O . ALA A 1 86 ? -10.635 -11.591 1.793 1.00 72.50 86 ALA A O 1
ATOM 694 N N . SER A 1 87 ? -9.117 -12.944 0.832 1.00 76.00 87 SER A N 1
ATOM 695 C CA . SER A 1 87 ? -10.076 -13.694 0.010 1.00 76.00 87 SER A CA 1
ATOM 696 C C . SER A 1 87 ? -10.911 -14.708 0.804 1.00 76.00 87 SER A C 1
ATOM 698 O O . SER A 1 87 ? -11.951 -15.158 0.326 1.00 76.00 87 SER A O 1
ATOM 700 N N . THR A 1 88 ? -10.499 -15.049 2.029 1.00 81.00 88 THR A N 1
ATOM 701 C CA . THR A 1 88 ? -11.277 -15.900 2.944 1.00 81.00 88 THR A CA 1
ATOM 702 C C . THR A 1 88 ? -12.112 -15.086 3.932 1.00 81.00 88 THR A C 1
ATOM 704 O O . THR A 1 88 ? -12.976 -15.649 4.605 1.00 81.00 88 THR A O 1
ATOM 707 N N . GLY A 1 89 ? -11.902 -13.765 3.994 1.00 83.25 89 GLY A N 1
ATOM 708 C CA . GLY A 1 89 ? -12.585 -12.874 4.928 1.00 83.25 89 GLY A CA 1
ATOM 709 C C . GLY A 1 89 ? -12.037 -12.936 6.355 1.00 83.25 89 GLY A C 1
ATOM 710 O O . GLY A 1 89 ? -12.689 -12.427 7.265 1.00 83.25 89 GLY A O 1
ATOM 711 N N . ASP A 1 90 ? -10.874 -13.558 6.563 1.00 87.12 90 ASP A N 1
ATOM 712 C CA . ASP A 1 90 ? -10.082 -13.421 7.787 1.00 87.12 90 ASP A CA 1
ATOM 713 C C . ASP A 1 90 ? -9.063 -12.299 7.554 1.00 87.12 90 ASP A C 1
AT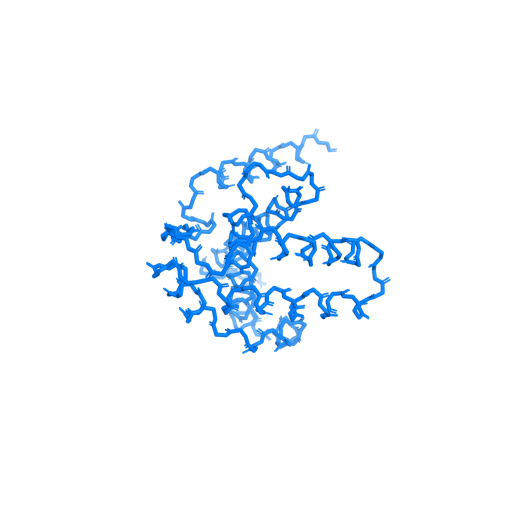OM 715 O O . ASP A 1 90 ? -8.383 -12.261 6.537 1.00 87.12 90 ASP A O 1
ATOM 719 N N . TYR A 1 91 ? -9.004 -11.320 8.447 1.00 84.50 91 TYR A N 1
ATOM 720 C CA . TYR A 1 91 ? -8.190 -10.114 8.280 1.00 84.50 91 TYR A CA 1
ATOM 721 C C . TYR A 1 91 ? -7.104 -9.985 9.341 1.00 84.50 91 TYR A C 1
ATOM 723 O O . TYR A 1 91 ? -6.389 -8.983 9.369 1.00 84.50 91 TYR A O 1
ATOM 731 N N . THR A 1 92 ? -6.950 -10.994 10.196 1.00 84.12 92 THR A N 1
ATOM 732 C CA . THR A 1 92 ? -6.036 -10.961 11.343 1.00 84.12 92 THR A CA 1
ATOM 733 C C . THR A 1 92 ? -4.584 -10.746 10.908 1.00 84.12 92 THR A C 1
ATOM 735 O O . THR A 1 92 ? -3.898 -9.867 11.426 1.00 84.12 92 THR A O 1
ATOM 738 N N . GLU A 1 93 ? -4.127 -11.489 9.897 1.00 80.44 93 GLU A N 1
ATOM 739 C CA . GLU A 1 93 ? -2.759 -11.378 9.369 1.00 80.44 93 GLU A CA 1
ATOM 740 C C . GLU A 1 93 ? -2.506 -10.032 8.684 1.00 80.44 93 GLU A C 1
ATOM 742 O O . GLU A 1 93 ? -1.447 -9.434 8.858 1.00 80.44 93 GLU A O 1
ATOM 747 N N . ILE A 1 94 ? -3.500 -9.510 7.959 1.00 78.62 94 ILE A N 1
ATOM 748 C CA . ILE A 1 94 ? -3.413 -8.190 7.323 1.00 78.62 94 ILE A CA 1
ATOM 749 C C . ILE A 1 94 ? -3.262 -7.114 8.393 1.00 78.62 94 ILE A C 1
ATOM 751 O O . ILE A 1 94 ? -2.391 -6.257 8.279 1.00 78.62 94 ILE A O 1
ATOM 755 N N . LYS A 1 95 ? -4.074 -7.174 9.455 1.00 82.00 95 LYS A N 1
ATOM 756 C CA . LYS A 1 95 ? -3.981 -6.241 10.583 1.00 82.00 95 LYS A CA 1
ATOM 757 C C . LYS A 1 95 ? -2.604 -6.282 11.234 1.00 82.00 95 LYS A C 1
ATOM 759 O O . LYS A 1 95 ? -2.061 -5.221 11.534 1.00 82.00 95 LYS A O 1
ATOM 764 N N . GLN A 1 96 ? -2.039 -7.472 11.418 1.00 81.81 96 GLN A N 1
ATOM 765 C CA . GLN A 1 96 ? -0.701 -7.625 11.981 1.00 81.81 96 GLN A CA 1
ATOM 766 C C . GLN A 1 96 ? 0.367 -6.998 11.078 1.00 81.81 96 GLN A C 1
ATOM 768 O O . GLN A 1 96 ? 1.210 -6.240 11.555 1.00 81.81 96 GLN A O 1
ATOM 773 N N . GLU A 1 97 ? 0.305 -7.247 9.771 1.00 78.06 97 GLU A N 1
ATOM 774 C CA . GLU A 1 97 ? 1.269 -6.687 8.823 1.00 78.06 97 GLU A CA 1
ATOM 775 C C . GLU A 1 97 ? 1.227 -5.155 8.800 1.00 78.06 97 GLU A C 1
ATOM 777 O O . GLU A 1 97 ? 2.253 -4.479 8.789 1.00 78.06 97 GLU A O 1
ATOM 782 N N . MET A 1 98 ? 0.033 -4.574 8.873 1.00 78.56 98 MET A N 1
ATOM 783 C CA . MET A 1 98 ? -0.118 -3.124 8.971 1.00 78.56 98 MET A CA 1
ATOM 784 C C . MET A 1 98 ? 0.545 -2.538 10.208 1.00 78.56 98 MET A C 1
ATOM 786 O O . MET A 1 98 ? 1.100 -1.443 10.131 1.00 78.56 98 MET A O 1
ATOM 790 N N . GLN A 1 99 ? 0.422 -3.223 11.348 1.00 82.81 99 GLN A N 1
ATOM 791 C CA . GLN A 1 99 ? 1.032 -2.782 12.597 1.00 82.81 99 GLN A CA 1
ATOM 792 C C . GLN A 1 99 ? 2.551 -2.802 12.458 1.00 82.81 99 GLN A C 1
ATOM 794 O O . GLN A 1 99 ? 3.176 -1.780 12.722 1.00 82.81 99 GLN A O 1
ATOM 799 N N . ASN A 1 100 ? 3.112 -3.874 11.892 1.00 82.31 100 ASN A N 1
ATOM 800 C CA . ASN A 1 100 ? 4.544 -3.966 11.604 1.00 82.31 100 ASN A CA 1
ATOM 801 C C . ASN A 1 100 ? 5.013 -2.806 10.698 1.00 82.31 100 ASN A C 1
ATOM 803 O O . ASN A 1 100 ? 5.949 -2.083 11.034 1.00 82.31 100 ASN A O 1
ATOM 807 N N . GLN A 1 101 ? 4.303 -2.544 9.592 1.00 76.31 101 GLN A N 1
ATOM 808 C CA . GLN A 1 101 ? 4.616 -1.434 8.678 1.00 76.31 101 GLN A CA 1
ATOM 809 C C . GLN A 1 101 ? 4.477 -0.055 9.333 1.00 76.31 101 GLN A C 1
ATOM 811 O O . GLN A 1 101 ? 5.186 0.892 8.975 1.00 76.31 101 GLN A O 1
ATOM 816 N N . ALA A 1 102 ? 3.519 0.103 10.243 1.00 82.81 102 ALA A N 1
ATOM 817 C CA . ALA A 1 102 ? 3.350 1.340 10.983 1.00 82.81 102 ALA A CA 1
ATOM 818 C C . ALA A 1 102 ? 4.493 1.543 11.981 1.00 82.81 102 ALA A C 1
ATOM 820 O O . ALA A 1 102 ? 5.033 2.646 12.046 1.00 82.81 102 ALA A O 1
ATOM 821 N N . ASP A 1 103 ? 4.888 0.501 12.705 1.00 84.62 103 ASP A N 1
ATOM 822 C CA . ASP A 1 103 ? 5.983 0.542 13.672 1.00 84.62 103 ASP A CA 1
ATOM 823 C C . ASP A 1 103 ? 7.319 0.871 12.992 1.00 84.62 103 ASP A C 1
ATOM 825 O O . ASP A 1 103 ? 8.047 1.760 13.451 1.00 84.62 103 ASP A O 1
ATOM 829 N N . ASP A 1 104 ? 7.578 0.283 11.822 1.00 80.94 104 ASP A N 1
ATOM 830 C CA . ASP A 1 104 ? 8.726 0.634 10.983 1.00 80.94 104 ASP A CA 1
ATOM 831 C C . ASP A 1 104 ? 8.720 2.124 10.627 1.00 80.94 104 ASP A C 1
ATOM 833 O O . ASP A 1 104 ? 9.719 2.822 10.811 1.00 80.94 104 ASP A O 1
ATOM 837 N N . LEU A 1 105 ? 7.582 2.665 10.186 1.00 79.12 105 LEU A N 1
ATOM 838 C CA . LEU A 1 105 ? 7.456 4.085 9.847 1.00 79.12 105 LEU A CA 1
ATOM 839 C C . LEU A 1 105 ? 7.523 5.015 11.065 1.00 79.12 105 LEU A C 1
ATOM 841 O O . LEU A 1 105 ? 7.956 6.164 10.937 1.00 79.12 105 LEU A O 1
ATOM 845 N N . LEU A 1 106 ? 7.123 4.552 12.251 1.00 82.38 106 LEU A N 1
ATOM 846 C CA . LEU A 1 106 ? 7.284 5.305 13.496 1.00 82.38 106 LEU A CA 1
ATOM 847 C C . LEU A 1 106 ? 8.760 5.476 13.870 1.00 82.38 106 LEU A C 1
ATOM 849 O O . LEU A 1 106 ? 9.115 6.503 14.465 1.00 82.38 106 LEU A O 1
ATOM 853 N N . SER A 1 107 ? 9.614 4.520 13.490 1.00 82.00 107 SER A N 1
ATOM 854 C CA . SER A 1 107 ? 11.064 4.588 13.707 1.00 82.00 107 SER A CA 1
ATOM 855 C C . SER A 1 107 ? 11.767 5.628 12.815 1.00 82.00 107 SER A C 1
ATOM 857 O O . SER A 1 107 ? 12.865 6.091 13.137 1.00 82.00 107 SER A O 1
ATOM 859 N N . TRP A 1 108 ? 11.130 6.071 11.724 1.00 78.00 108 TRP A N 1
ATOM 860 C CA . TRP A 1 108 ? 11.713 7.023 10.771 1.00 78.00 108 TRP A CA 1
ATOM 861 C C . TRP A 1 108 ? 11.706 8.462 11.307 1.00 78.00 108 TRP A C 1
ATOM 863 O O . TRP A 1 108 ? 10.906 8.833 12.160 1.00 78.00 108 TRP A O 1
ATOM 873 N N . LYS A 1 109 ? 12.586 9.339 10.797 1.00 72.38 109 LYS A N 1
ATOM 874 C CA . LYS A 1 109 ? 12.692 10.739 11.276 1.00 72.38 109 LYS A CA 1
ATOM 875 C C . LYS A 1 109 ? 11.558 11.660 10.797 1.00 72.38 109 LYS A C 1
ATOM 877 O O . LYS A 1 109 ? 11.309 12.693 11.412 1.00 72.38 109 LYS A O 1
ATOM 882 N N . SER A 1 110 ? 10.874 11.298 9.717 1.00 84.81 110 SER A N 1
ATOM 883 C CA . SER A 1 110 ? 9.890 12.137 9.028 1.00 84.81 110 SER A CA 1
ATOM 884 C C . SER A 1 110 ? 8.571 12.279 9.803 1.00 84.81 110 SER A C 1
ATOM 886 O O . SER A 1 110 ? 7.900 11.296 10.117 1.00 84.81 110 SER A O 1
ATOM 888 N N . ALA A 1 111 ? 8.157 13.518 10.092 1.00 83.50 111 ALA A N 1
ATOM 889 C CA . ALA A 1 111 ? 6.909 13.796 10.811 1.00 83.50 111 ALA A CA 1
ATOM 890 C C . ALA A 1 111 ? 5.657 13.368 10.024 1.00 83.50 111 ALA A C 1
ATOM 892 O O . ALA A 1 111 ? 4.679 12.912 10.620 1.00 83.50 111 ALA A O 1
ATOM 893 N N . SER A 1 112 ? 5.688 13.475 8.692 1.00 78.94 112 SER A N 1
ATOM 894 C CA . SER A 1 112 ? 4.582 13.050 7.829 1.00 78.94 112 SER A CA 1
ATOM 895 C C . SER A 1 112 ? 4.431 11.528 7.804 1.00 78.94 112 SER A C 1
ATOM 897 O O . SER A 1 112 ? 3.307 11.024 7.726 1.00 78.94 112 SER A O 1
ATOM 899 N N . ASP A 1 113 ? 5.538 10.791 7.903 1.00 81.31 113 ASP A N 1
ATOM 900 C CA . ASP A 1 113 ? 5.531 9.328 7.964 1.00 81.31 113 ASP A CA 1
ATOM 901 C C . ASP A 1 113 ? 5.059 8.836 9.334 1.00 81.31 113 ASP A C 1
ATOM 903 O O . ASP A 1 113 ? 4.187 7.973 9.390 1.00 81.31 113 ASP A O 1
ATOM 907 N N . LYS A 1 114 ? 5.477 9.485 10.430 1.00 83.69 114 LYS A N 1
ATOM 908 C CA . LYS A 1 114 ? 4.929 9.213 11.773 1.00 83.69 114 LYS A CA 1
ATOM 909 C C . LYS A 1 114 ? 3.431 9.500 11.874 1.00 83.69 114 LYS A C 1
ATOM 911 O O . LYS A 1 114 ? 2.697 8.736 12.498 1.00 83.69 114 LYS A O 1
ATOM 916 N N . TYR A 1 115 ? 2.958 10.603 11.287 1.00 85.56 115 TYR A N 1
ATOM 917 C CA . TYR A 1 115 ? 1.527 10.925 11.260 1.00 85.56 115 TYR A CA 1
ATOM 918 C C . TYR A 1 115 ? 0.734 9.861 10.496 1.00 85.56 115 TYR A C 1
ATOM 920 O O . TYR A 1 115 ? -0.292 9.381 10.978 1.00 85.56 115 TYR A O 1
ATOM 928 N N . PHE A 1 116 ? 1.243 9.452 9.335 1.00 83.56 116 PHE A N 1
ATOM 929 C CA . PHE A 1 116 ? 0.647 8.386 8.544 1.00 83.56 116 PHE A CA 1
ATOM 930 C C . PHE A 1 116 ? 0.638 7.041 9.286 1.00 83.56 116 PHE A C 1
ATOM 932 O O . PHE A 1 116 ? -0.399 6.385 9.319 1.00 83.56 116 PHE A O 1
ATOM 939 N N . ALA A 1 117 ? 1.732 6.668 9.953 1.00 84.94 117 ALA A N 1
ATOM 940 C CA . ALA A 1 117 ? 1.812 5.445 10.750 1.00 84.94 117 ALA A CA 1
ATOM 941 C C . ALA A 1 117 ? 0.749 5.397 11.857 1.00 84.94 117 ALA A C 1
ATOM 943 O O . ALA A 1 117 ? 0.028 4.413 11.993 1.00 84.94 117 ALA A O 1
ATOM 944 N N . ARG A 1 118 ? 0.556 6.506 12.584 1.00 88.50 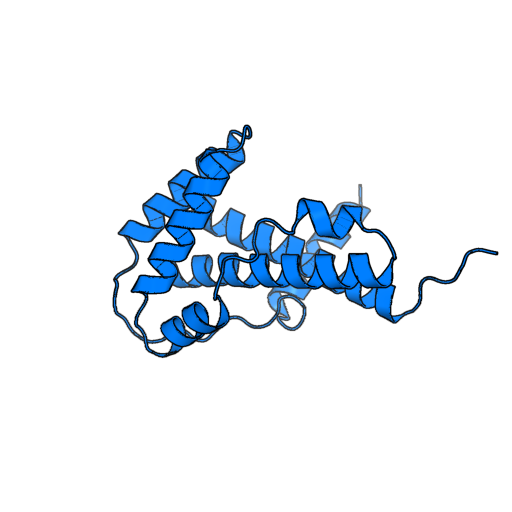118 ARG A N 1
ATOM 945 C CA . ARG A 1 118 ? -0.511 6.625 13.594 1.00 88.50 118 ARG A CA 1
ATOM 946 C C . ARG A 1 118 ? -1.905 6.472 12.991 1.00 88.50 118 ARG A C 1
ATOM 948 O O . ARG A 1 118 ? -2.778 5.886 13.624 1.00 88.50 118 ARG A O 1
ATOM 955 N N . LYS A 1 119 ? -2.125 6.988 11.776 1.00 87.25 119 LYS A N 1
ATOM 956 C CA . LYS A 1 119 ? -3.386 6.794 11.047 1.00 87.25 119 LYS A CA 1
ATOM 957 C C . LYS A 1 119 ? -3.582 5.337 10.639 1.00 87.25 119 LYS A C 1
ATOM 959 O O . LYS A 1 119 ? -4.674 4.827 10.847 1.00 87.25 119 LYS A O 1
ATOM 964 N N . MET A 1 120 ? -2.550 4.657 10.137 1.00 83.69 120 MET A N 1
ATOM 965 C CA . MET A 1 120 ? -2.632 3.221 9.844 1.00 83.69 120 MET A CA 1
ATOM 966 C C . MET A 1 120 ? -2.971 2.408 11.095 1.00 83.69 120 MET A C 1
ATOM 968 O O . MET A 1 120 ? -3.907 1.618 11.046 1.00 83.69 120 MET A O 1
ATOM 972 N N . ILE A 1 121 ? -2.298 2.661 12.224 1.00 86.38 121 ILE A N 1
ATOM 973 C CA . ILE A 1 121 ? -2.601 2.014 13.513 1.00 86.38 121 ILE A CA 1
ATOM 974 C C . ILE A 1 121 ? -4.055 2.263 13.915 1.00 86.38 121 ILE A C 1
ATOM 976 O O . ILE A 1 121 ? -4.773 1.316 14.218 1.00 86.38 121 ILE A O 1
ATOM 980 N N . ALA A 1 122 ? -4.523 3.512 13.856 1.00 86.25 122 ALA A N 1
ATOM 981 C CA . ALA A 1 122 ? -5.916 3.831 14.160 1.00 86.25 122 ALA A CA 1
ATOM 982 C C . ALA A 1 122 ? -6.890 3.043 13.268 1.00 86.25 122 ALA A C 1
ATOM 984 O O . ALA A 1 122 ? -7.864 2.484 13.765 1.00 86.25 122 ALA A O 1
ATOM 985 N N . LEU A 1 123 ? -6.598 2.932 11.967 1.00 82.94 123 LEU A N 1
ATOM 986 C CA . LEU A 1 123 ? -7.406 2.144 11.037 1.00 82.94 123 LEU A CA 1
ATOM 987 C C . LEU A 1 123 ? -7.406 0.649 11.388 1.00 82.94 123 LEU A C 1
ATOM 989 O O . LEU A 1 123 ? -8.460 0.036 11.258 1.00 82.94 123 LEU A O 1
ATOM 993 N N . THR A 1 124 ? -6.306 0.071 11.901 1.00 81.81 124 THR A N 1
ATOM 994 C CA . THR A 1 124 ? -6.300 -1.343 12.351 1.00 81.81 124 THR A CA 1
ATOM 995 C C . THR A 1 124 ? -7.378 -1.619 13.402 1.00 81.81 124 THR A C 1
ATOM 997 O O . THR A 1 124 ? -8.002 -2.675 13.366 1.00 81.81 124 THR A O 1
ATOM 1000 N N . TYR A 1 125 ? -7.654 -0.672 14.306 1.00 81.94 125 TYR A N 1
ATOM 1001 C CA . TYR A 1 125 ? -8.670 -0.845 15.349 1.00 81.94 125 TYR A CA 1
ATOM 1002 C C . TYR A 1 125 ? -10.104 -0.786 14.813 1.00 81.94 125 TYR A C 1
ATOM 1004 O O . TYR A 1 125 ? -11.017 -1.305 15.449 1.00 81.94 125 TYR A O 1
ATOM 1012 N N . HIS A 1 126 ? -10.308 -0.178 13.644 1.00 80.19 126 HIS A N 1
ATOM 1013 C CA . HIS A 1 126 ? -11.610 -0.098 12.978 1.00 80.19 126 HIS A CA 1
ATOM 1014 C C . HIS A 1 126 ? -11.868 -1.261 12.014 1.00 80.19 126 HIS A C 1
ATOM 1016 O O . HIS A 1 126 ? -12.990 -1.426 11.539 1.00 80.19 126 HIS A O 1
ATOM 1022 N N . VAL A 1 127 ? -10.848 -2.072 11.726 1.00 76.50 127 VAL A N 1
ATOM 1023 C CA . VAL A 1 127 ? -10.973 -3.262 10.884 1.00 76.50 127 VAL A CA 1
ATOM 1024 C C . VAL A 1 127 ? -11.349 -4.464 11.761 1.00 76.50 127 VAL A C 1
ATOM 1026 O O . VAL A 1 127 ? -10.611 -4.783 12.698 1.00 76.50 127 VAL A O 1
ATOM 1029 N N . PRO A 1 128 ? -12.465 -5.159 11.484 1.00 82.44 128 PRO A N 1
ATOM 1030 C CA . PRO A 1 128 ? -12.808 -6.390 12.188 1.00 82.44 128 PRO A CA 1
ATOM 1031 C C . PRO A 1 128 ? -11.874 -7.530 11.769 1.00 82.44 128 PRO A C 1
ATOM 1033 O O . PRO A 1 128 ? -11.418 -7.573 10.630 1.00 82.44 128 PRO A O 1
ATOM 1036 N N . A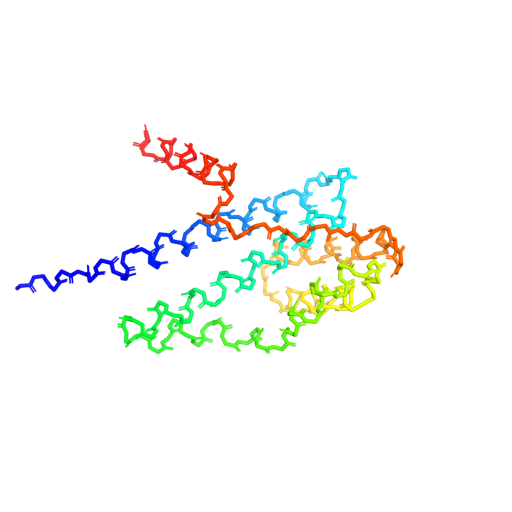SP A 1 129 ? -11.634 -8.490 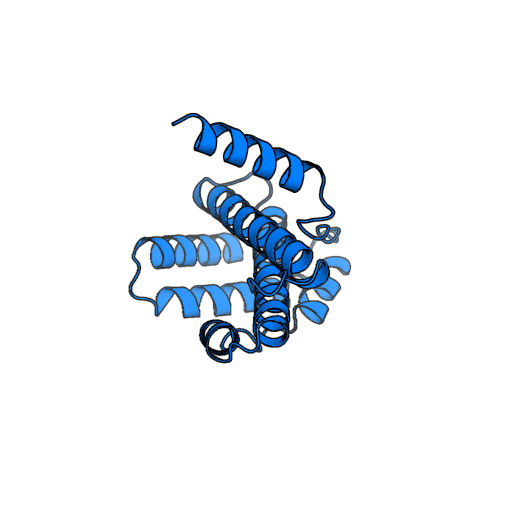12.662 1.00 84.75 129 ASP A N 1
ATOM 1037 C CA . ASP A 1 129 ? -10.791 -9.658 12.351 1.00 84.75 129 ASP A CA 1
ATOM 1038 C C . ASP A 1 129 ? -11.444 -10.587 11.318 1.00 84.75 129 ASP A C 1
ATOM 1040 O O . ASP A 1 129 ? -10.756 -11.339 10.638 1.00 84.75 129 ASP A O 1
ATOM 1044 N N . LYS A 1 130 ? -12.776 -10.533 11.179 1.00 86.75 130 LYS A N 1
ATOM 1045 C CA . LYS A 1 130 ? -13.543 -11.321 10.206 1.00 86.75 130 LYS A CA 1
ATOM 1046 C C . LYS A 1 130 ? -14.571 -10.466 9.477 1.00 86.75 130 LYS A C 1
ATOM 1048 O O . LYS A 1 130 ? -15.181 -9.579 10.073 1.00 86.75 130 LYS A O 1
ATOM 1053 N N . GLY A 1 131 ? -14.824 -10.774 8.209 1.00 85.62 131 GLY A N 1
ATOM 1054 C CA . GLY A 1 131 ? -15.850 -10.110 7.411 1.00 85.62 131 GLY A CA 1
ATOM 1055 C C . GLY A 1 131 ? -16.100 -10.780 6.064 1.00 85.62 131 GLY A C 1
ATOM 1056 O O . GLY A 1 131 ? -15.646 -11.890 5.804 1.00 85.62 131 GLY A O 1
ATOM 1057 N N . LYS A 1 132 ? -16.861 -10.104 5.196 1.00 86.25 132 LYS A N 1
ATOM 1058 C CA . LYS A 1 132 ? -17.038 -10.554 3.808 1.00 86.25 132 LYS A CA 1
ATOM 1059 C C . LYS A 1 132 ? -15.699 -10.478 3.091 1.00 86.25 132 LYS A C 1
ATOM 1061 O O . LYS A 1 132 ? -15.087 -9.423 3.241 1.00 86.25 132 LYS A O 1
ATOM 1066 N N . PRO A 1 133 ? -15.297 -11.498 2.315 1.00 84.44 133 PRO A N 1
ATOM 1067 C CA . PRO A 1 133 ? -14.108 -11.440 1.477 1.00 84.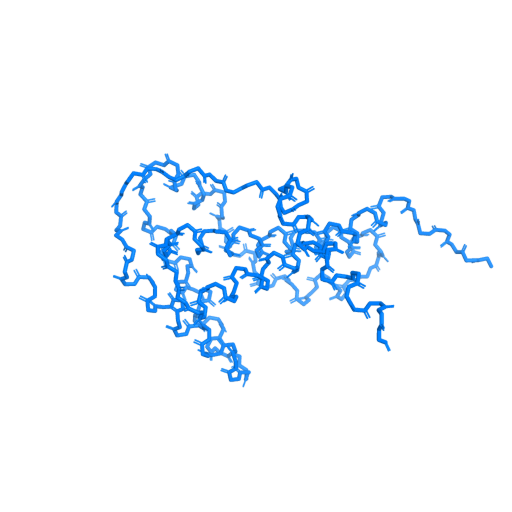44 133 PRO A CA 1
ATOM 1068 C C . PRO A 1 133 ? -14.045 -10.170 0.637 1.00 84.44 133 PRO A C 1
ATOM 1070 O O . PRO A 1 133 ? -15.076 -9.669 0.179 1.00 84.44 133 PRO A O 1
ATOM 1073 N N . ILE A 1 134 ? -12.831 -9.674 0.427 1.00 80.19 134 ILE A N 1
ATOM 1074 C CA . ILE A 1 134 ? -12.575 -8.523 -0.435 1.00 80.19 134 ILE A CA 1
ATOM 1075 C C . ILE A 1 134 ? -11.793 -8.991 -1.651 1.00 80.19 134 ILE A C 1
ATOM 1077 O O . ILE A 1 134 ? -10.758 -9.647 -1.524 1.00 80.19 134 ILE A O 1
ATOM 1081 N N . ASP A 1 135 ? -12.279 -8.604 -2.828 1.00 77.50 135 ASP A N 1
ATOM 1082 C CA . ASP A 1 135 ? -11.554 -8.817 -4.071 1.00 77.50 135 ASP A CA 1
ATOM 1083 C C . ASP A 1 135 ? -10.250 -8.030 -4.058 1.00 77.50 135 ASP A C 1
ATOM 1085 O O . ASP A 1 135 ? -10.220 -6.827 -3.766 1.00 77.50 135 ASP A O 1
ATOM 1089 N N . LEU A 1 136 ? -9.170 -8.721 -4.406 1.00 74.12 136 LEU A N 1
ATOM 1090 C CA . LEU A 1 136 ? -7.856 -8.114 -4.461 1.00 74.12 136 LEU A CA 1
ATOM 1091 C C . LEU A 1 136 ? -7.813 -7.009 -5.523 1.00 74.12 136 LEU A C 1
ATOM 1093 O O . LEU A 1 136 ? -8.391 -7.165 -6.604 1.00 74.12 136 LEU A O 1
ATOM 1097 N N . PRO A 1 137 ? -7.127 -5.890 -5.239 1.00 78.56 137 PRO A N 1
ATOM 1098 C CA . PRO A 1 137 ? -6.932 -4.845 -6.228 1.00 78.56 137 PRO A CA 1
ATOM 1099 C C . PRO A 1 137 ? -6.119 -5.368 -7.419 1.00 78.56 137 PRO A C 1
ATOM 1101 O O . PRO A 1 137 ? -5.237 -6.218 -7.278 1.00 78.56 137 PRO A O 1
ATOM 1104 N N . GLN A 1 138 ? -6.416 -4.836 -8.605 1.00 85.31 138 GLN A N 1
ATOM 1105 C CA . GLN A 1 138 ? -5.608 -5.078 -9.797 1.00 85.31 138 GLN A CA 1
ATOM 1106 C C . GLN A 1 138 ? -4.246 -4.396 -9.663 1.00 85.31 138 GLN A C 1
ATOM 1108 O O . GLN A 1 138 ? -4.072 -3.449 -8.891 1.00 85.31 138 GLN A O 1
ATOM 1113 N N . LEU A 1 139 ? -3.267 -4.855 -10.445 1.00 85.62 139 LEU A N 1
ATOM 1114 C CA . LEU A 1 139 ? -1.972 -4.190 -10.522 1.00 85.62 139 LEU A CA 1
ATOM 1115 C C . LEU A 1 139 ? -2.170 -2.720 -10.939 1.00 85.62 139 LEU A C 1
ATOM 1117 O O . LEU A 1 139 ? -2.953 -2.458 -11.853 1.00 85.62 139 LEU A O 1
ATOM 1121 N N . PRO A 1 140 ? -1.454 -1.748 -10.336 1.00 89.06 140 PRO A N 1
ATOM 1122 C CA . PRO A 1 140 ? -1.620 -0.324 -10.648 1.00 89.06 140 PRO A CA 1
ATOM 1123 C C . PRO A 1 140 ? -1.576 0.029 -12.135 1.00 89.06 140 PRO A C 1
ATOM 1125 O O . PRO A 1 140 ? -2.197 0.990 -12.572 1.00 89.06 140 PRO A O 1
ATOM 1128 N N . TRP A 1 141 ? -0.780 -0.714 -12.905 1.00 90.38 141 TRP A N 1
ATOM 1129 C CA . TRP A 1 141 ? -0.590 -0.517 -14.343 1.00 90.38 141 TRP A CA 1
ATOM 1130 C C . TRP A 1 141 ? -1.594 -1.286 -15.211 1.00 90.38 141 TRP A C 1
ATOM 1132 O O . TRP A 1 141 ? -1.536 -1.172 -16.434 1.00 90.38 141 TRP A O 1
ATOM 1142 N N . GLU A 1 142 ? -2.490 -2.055 -14.601 1.00 89.31 142 GLU A N 1
ATOM 1143 C CA . GLU A 1 142 ? -3.643 -2.701 -15.238 1.00 89.31 142 GLU A CA 1
ATOM 1144 C C . GLU A 1 142 ? -4.945 -1.959 -14.895 1.00 89.31 142 GLU A C 1
ATOM 1146 O O . GLU A 1 142 ? -5.834 -1.858 -15.744 1.00 89.31 142 GLU A O 1
ATOM 1151 N N . ASP A 1 143 ? -5.010 -1.354 -13.704 1.00 90.88 143 ASP A N 1
ATOM 1152 C CA . ASP A 1 143 ? -6.127 -0.529 -13.244 1.00 90.88 143 ASP A CA 1
ATOM 1153 C C . ASP A 1 143 ? -6.249 0.774 -14.062 1.00 90.88 143 ASP A C 1
ATOM 1155 O O . ASP A 1 143 ? -5.464 1.722 -13.934 1.00 90.88 143 ASP A O 1
ATOM 1159 N N . GLN A 1 144 ? -7.277 0.833 -14.913 1.00 91.50 144 GLN A N 1
ATOM 1160 C CA . GLN A 1 144 ? -7.527 1.963 -15.811 1.00 91.50 144 GLN A CA 1
ATOM 1161 C C . GLN A 1 144 ? -7.781 3.280 -15.073 1.00 91.50 144 GLN A C 1
ATOM 1163 O O . GLN A 1 144 ? -7.429 4.343 -15.592 1.00 91.50 144 GLN A O 1
ATOM 1168 N N . ASP A 1 145 ? -8.354 3.241 -13.872 1.00 90.88 145 ASP A N 1
ATOM 1169 C CA . ASP A 1 145 ? -8.653 4.447 -13.107 1.00 90.88 145 ASP A CA 1
ATOM 1170 C C . ASP A 1 145 ? -7.390 5.041 -12.491 1.00 90.88 145 ASP A C 1
ATOM 1172 O O . ASP A 1 145 ? -7.177 6.260 -12.564 1.00 90.88 145 ASP A O 1
ATOM 1176 N N . ILE A 1 146 ? -6.498 4.191 -11.978 1.00 91.62 146 ILE A N 1
ATOM 1177 C CA . ILE A 1 146 ? -5.175 4.609 -11.504 1.00 91.62 146 ILE A CA 1
ATOM 1178 C C . ILE A 1 146 ? -4.342 5.177 -12.656 1.00 91.62 146 ILE A C 1
ATOM 1180 O O . ILE A 1 146 ? -3.798 6.278 -12.534 1.00 91.62 146 ILE A O 1
ATOM 1184 N N . ILE A 1 147 ? -4.287 4.487 -13.800 1.00 92.62 147 ILE A N 1
ATOM 1185 C CA . ILE A 1 147 ? -3.542 4.940 -14.987 1.00 92.62 147 ILE A CA 1
ATOM 1186 C C . ILE A 1 147 ? -4.082 6.277 -15.498 1.00 92.62 147 ILE A C 1
ATOM 1188 O O . ILE A 1 147 ? -3.311 7.184 -15.831 1.00 92.62 147 ILE A O 1
ATOM 1192 N N . ARG A 1 148 ? -5.408 6.419 -15.579 1.00 92.94 148 ARG A N 1
ATOM 1193 C CA . ARG A 1 148 ? -6.061 7.655 -16.022 1.00 92.94 148 ARG A CA 1
ATOM 1194 C C . ARG A 1 148 ? -5.712 8.816 -15.098 1.00 92.94 148 ARG A C 1
ATOM 1196 O O . ARG A 1 148 ? -5.311 9.865 -15.602 1.00 92.94 148 ARG A O 1
ATOM 1203 N N . SER A 1 149 ? -5.802 8.610 -13.787 1.00 92.31 149 SER A N 1
ATOM 1204 C CA . SER A 1 149 ? -5.485 9.628 -12.776 1.00 92.31 149 SER A CA 1
ATOM 1205 C C . SER A 1 149 ? -4.007 10.033 -12.832 1.00 92.31 149 SER A C 1
ATOM 1207 O O . SER A 1 149 ? -3.690 11.218 -12.913 1.00 92.31 149 SER A O 1
ATOM 1209 N N . TYR A 1 150 ? -3.099 9.056 -12.936 1.00 92.19 150 TYR A N 1
ATOM 1210 C CA . TYR A 1 150 ? -1.666 9.296 -13.132 1.00 92.19 150 TYR A CA 1
ATOM 1211 C C . TYR A 1 150 ? -1.382 10.156 -14.372 1.00 92.19 150 TYR A C 1
ATOM 1213 O O . TYR A 1 150 ? -0.647 11.143 -14.309 1.00 92.19 150 TYR A O 1
ATOM 1221 N N . ASN A 1 151 ? -1.992 9.813 -15.511 1.00 90.00 151 ASN A N 1
ATOM 1222 C CA . ASN A 1 151 ? -1.804 10.549 -16.760 1.00 90.00 151 ASN A CA 1
ATOM 1223 C C . ASN A 1 151 ? -2.401 11.963 -16.713 1.00 90.00 151 ASN A C 1
ATOM 1225 O O . ASN A 1 151 ? -1.885 12.863 -17.378 1.00 90.00 151 ASN A O 1
ATOM 1229 N N . GLN A 1 152 ? -3.495 12.168 -15.977 1.00 91.62 152 GLN A N 1
ATOM 1230 C CA . GLN A 1 152 ? -4.080 13.494 -15.773 1.00 91.62 152 GLN A CA 1
ATOM 1231 C C . GLN A 1 152 ? -3.143 14.382 -14.951 1.00 91.62 152 GLN A C 1
ATOM 1233 O O . GLN A 1 152 ? -2.800 15.472 -15.410 1.00 91.62 152 GLN A O 1
ATOM 1238 N N . ASP A 1 153 ? -2.651 13.891 -13.814 1.00 85.75 153 ASP A N 1
ATOM 1239 C CA . ASP A 1 153 ? -1.746 14.649 -12.943 1.00 85.75 153 ASP A CA 1
ATOM 1240 C C . ASP A 1 153 ? -0.407 14.962 -13.636 1.00 85.75 153 ASP A C 1
ATOM 1242 O O . ASP A 1 153 ? 0.102 16.081 -13.544 1.00 85.75 153 ASP A O 1
ATOM 1246 N N . LEU A 1 154 ? 0.124 14.024 -14.430 1.00 84.12 154 LEU A N 1
ATOM 1247 C CA . LEU A 1 154 ? 1.296 14.266 -15.280 1.00 84.12 154 LEU A CA 1
ATOM 1248 C C . LEU A 1 154 ? 1.082 15.406 -16.285 1.00 84.12 154 LEU A C 1
ATOM 1250 O O . LEU A 1 154 ? 1.968 16.236 -16.484 1.00 84.12 154 LEU A O 1
ATOM 1254 N N . LYS A 1 155 ? -0.082 15.449 -16.947 1.00 78.75 155 LYS A N 1
ATOM 1255 C CA . LYS A 1 155 ? -0.400 16.502 -17.926 1.00 78.75 155 LYS A CA 1
ATOM 1256 C C . LYS A 1 155 ? -0.511 17.873 -17.271 1.00 78.75 155 LYS A C 1
ATOM 1258 O O . LYS A 1 155 ? -0.154 18.861 -17.906 1.00 78.75 155 LYS A O 1
ATOM 1263 N N . VAL A 1 156 ? -1.002 17.936 -16.035 1.00 68.50 156 VAL A N 1
ATOM 1264 C CA . VAL A 1 156 ? -1.060 19.181 -15.256 1.00 68.50 156 VAL A CA 1
ATOM 1265 C C . VAL A 1 156 ? 0.350 19.642 -14.881 1.00 68.50 156 VAL A C 1
ATOM 1267 O O . VAL A 1 156 ? 0.656 20.820 -15.032 1.00 68.50 156 VAL A O 1
ATOM 1270 N N . SER A 1 157 ? 1.238 18.722 -14.494 1.00 63.00 157 SER A N 1
ATOM 1271 C CA . SER A 1 157 ? 2.624 19.046 -14.126 1.00 63.00 157 SER A CA 1
ATOM 1272 C C . SER A 1 157 ? 3.487 19.571 -15.283 1.00 63.00 157 SER A C 1
ATOM 1274 O O . SER A 1 157 ? 4.474 20.240 -15.013 1.00 63.00 157 SER A O 1
ATOM 1276 N N . ASN A 1 158 ? 3.146 19.279 -16.543 1.00 61.16 158 ASN A N 1
ATOM 1277 C CA . ASN A 1 158 ? 3.898 19.727 -17.729 1.00 61.16 158 ASN A CA 1
ATOM 1278 C C . ASN A 1 158 ? 3.388 21.056 -18.326 1.00 61.16 158 ASN A C 1
ATOM 1280 O O . ASN A 1 158 ? 3.832 21.456 -19.401 1.00 61.16 158 ASN A O 1
ATOM 1284 N N . ARG A 1 159 ? 2.402 21.703 -17.692 1.00 53.38 159 ARG A N 1
ATOM 1285 C CA . ARG A 1 159 ? 1.835 22.995 -18.127 1.00 53.38 159 ARG A CA 1
ATOM 1286 C C . ARG A 1 159 ? 2.353 24.195 -17.323 1.00 53.38 159 ARG A C 1
ATOM 1288 O O . ARG A 1 159 ? 1.916 25.312 -17.593 1.00 53.38 159 ARG A O 1
ATOM 1295 N N . TYR A 1 160 ? 3.250 23.956 -16.373 1.00 43.56 160 TYR A N 1
ATOM 1296 C CA . TYR A 1 160 ? 3.934 24.947 -15.542 1.00 43.56 160 TYR A CA 1
ATOM 1297 C C . TYR A 1 160 ? 5.444 24.802 -15.724 1.00 43.56 160 TYR A C 1
ATOM 1299 O O . TYR A 1 160 ? 6.139 25.823 -15.545 1.00 43.56 160 TYR A O 1
#

Organism: NCBI:txid1797718

Secondary structure (DSSP, 8-state):
------HHHHHHHHHHHHHHHHHHHHHHHHHH--S-HHHHHHHHHHHHHHHHHHHHHHHHHHT-HHHHHTTGGGTT--HHHHHHHHHHTB-HHHHHHHHHHHHHHHHSS-HHHHHHHHHHHHHHHHS-SB-S--PPPPPTTT-HHHHHHHHHHHHHHT--

Sequence (160 aa):
MVKETAPQVLELSRRHKISEYAVKSARKRILNGTDEPLRTLLDYLFYRLQLYSLAKQLGQAKSDPNIAYEYLSLESIDLATSLKTASTGDYTEIKQEMQNQADDLLSWKSASDKYFARKMIALTYHVPDKGKPIDLPQLPWEDQDIIRSYNQDLKVSNRY

pLDDT: mean 77.06, std 13.52, range [35.03, 93.06]

Radius of gyration: 16.82 Å; chains: 1; bounding box: 44×41×44 Å

Foldseek 3Di:
DPPPLPVVLVVLVVLLLLLVLQLVVLLVCLLVDDPCLPQSLLSNVVSLVSNLVSQCVNCVSVVNVVSNVVRVVPVPDPVVVQLVCLQVQFNQSVLVVLLVCLVVQCPDPDPSSVSSSVSSNVSSVVDDRGDHRDDHDDRSVVPPVSVVVSVVVVVVVVVD